Protein AF-A0A347UF72-F1 (afdb_monomer)

Structure (mmCIF, N/CA/C/O backbone):
data_AF-A0A347UF72-F1
#
_entry.id   AF-A0A347UF72-F1
#
loop_
_atom_site.group_PDB
_atom_site.id
_atom_site.type_symbol
_atom_site.label_atom_id
_atom_site.label_alt_id
_atom_site.label_comp_id
_atom_site.label_asym_id
_atom_site.label_entity_id
_atom_site.label_seq_id
_atom_site.pdbx_PDB_ins_code
_atom_site.Cartn_x
_atom_site.Cartn_y
_atom_site.Cartn_z
_atom_site.occupancy
_atom_site.B_iso_or_equiv
_atom_site.auth_seq_id
_atom_site.auth_comp_id
_atom_site.auth_asym_id
_atom_site.auth_atom_id
_atom_site.pdbx_PDB_model_num
ATOM 1 N N . MET A 1 1 ? -9.643 14.381 -6.594 1.00 44.88 1 MET A N 1
ATOM 2 C CA . MET A 1 1 ? -8.487 15.234 -6.947 1.00 44.88 1 MET A CA 1
ATOM 3 C C . MET A 1 1 ? -7.258 14.336 -6.942 1.00 44.88 1 MET A C 1
ATOM 5 O O . MET A 1 1 ? -7.007 13.718 -5.917 1.00 44.88 1 MET A O 1
ATOM 9 N N . ILE A 1 2 ? -6.568 14.149 -8.072 1.00 55.19 2 ILE A N 1
ATOM 10 C CA . ILE A 1 2 ? -5.335 13.344 -8.098 1.00 55.19 2 ILE A CA 1
ATOM 11 C C . ILE A 1 2 ? -4.228 14.230 -7.525 1.00 55.19 2 ILE A C 1
ATOM 13 O O . ILE A 1 2 ? -3.873 15.230 -8.143 1.00 55.19 2 ILE A O 1
ATOM 17 N N . LEU A 1 3 ? -3.734 13.910 -6.326 1.00 67.12 3 LEU A N 1
ATOM 18 C CA . LEU A 1 3 ? -2.631 14.654 -5.716 1.00 67.12 3 LEU A CA 1
ATOM 19 C C . LEU A 1 3 ? -1.365 14.495 -6.576 1.00 67.12 3 LEU A C 1
ATOM 21 O O . LEU A 1 3 ? -1.052 13.359 -6.970 1.00 67.12 3 LEU A O 1
ATOM 25 N N . PRO A 1 4 ? -0.647 15.595 -6.875 1.00 80.25 4 PRO A N 1
ATOM 26 C CA . PRO A 1 4 ? 0.565 15.543 -7.683 1.00 80.25 4 PRO A CA 1
ATOM 27 C C . PRO A 1 4 ? 1.606 14.645 -7.008 1.00 80.25 4 PRO A C 1
ATOM 29 O O . PRO A 1 4 ? 1.807 14.720 -5.798 1.00 80.25 4 PRO A O 1
ATOM 32 N N . LEU A 1 5 ? 2.254 13.775 -7.789 1.00 84.56 5 LEU A N 1
ATOM 33 C CA . LEU A 1 5 ? 3.307 12.901 -7.271 1.00 84.56 5 LEU A CA 1
ATOM 34 C C . LEU A 1 5 ? 4.535 13.736 -6.866 1.00 84.56 5 LEU A C 1
ATOM 36 O O . LEU A 1 5 ? 5.053 14.475 -7.711 1.00 84.56 5 LEU A O 1
ATOM 40 N N . PRO A 1 6 ? 5.075 13.570 -5.646 1.00 91.75 6 PRO A N 1
ATOM 41 C CA . PRO A 1 6 ? 6.383 14.118 -5.299 1.00 91.75 6 PRO A CA 1
ATOM 42 C C . PRO A 1 6 ? 7.468 13.592 -6.250 1.00 91.75 6 PRO A C 1
ATOM 44 O O . PRO A 1 6 ? 7.456 12.415 -6.612 1.00 91.75 6 PRO A O 1
ATOM 47 N N . ALA A 1 7 ? 8.440 14.428 -6.631 1.00 92.62 7 ALA A N 1
ATOM 48 C CA . ALA A 1 7 ? 9.447 14.072 -7.641 1.00 92.62 7 ALA A CA 1
ATOM 49 C C . ALA A 1 7 ? 10.251 12.804 -7.287 1.00 92.62 7 ALA A C 1
ATOM 51 O O . ALA A 1 7 ? 10.463 11.945 -8.142 1.00 92.62 7 ALA A O 1
ATOM 52 N N . CYS A 1 8 ? 10.646 12.647 -6.019 1.00 93.44 8 CYS A N 1
ATOM 53 C CA . CYS A 1 8 ? 11.359 11.456 -5.549 1.00 93.44 8 CYS A CA 1
ATOM 54 C C . CYS A 1 8 ? 10.490 10.190 -5.624 1.00 93.44 8 CYS A C 1
ATOM 56 O O . CYS A 1 8 ? 10.964 9.130 -6.027 1.00 93.44 8 CYS A O 1
ATOM 58 N N . VAL A 1 9 ? 9.202 10.307 -5.301 1.00 95.81 9 VAL A N 1
ATOM 59 C CA . VAL A 1 9 ? 8.240 9.205 -5.387 1.00 95.81 9 VAL A CA 1
ATOM 60 C C . VAL A 1 9 ? 7.981 8.843 -6.845 1.00 95.81 9 VAL A C 1
ATOM 62 O O . VAL A 1 9 ? 7.970 7.664 -7.187 1.00 95.81 9 VAL A O 1
ATOM 65 N N . LYS A 1 10 ? 7.873 9.843 -7.728 1.00 95.94 10 LYS A N 1
ATOM 66 C CA . LYS A 1 10 ? 7.743 9.626 -9.172 1.00 95.94 10 LYS A CA 1
ATOM 67 C C . LYS A 1 10 ? 8.923 8.828 -9.717 1.00 95.94 10 LYS A C 1
ATOM 69 O O . LYS A 1 10 ? 8.701 7.833 -10.397 1.00 95.94 10 LYS A O 1
ATOM 74 N N . ALA A 1 11 ? 10.148 9.212 -9.357 1.00 95.94 11 ALA A N 1
ATOM 75 C CA . ALA A 1 11 ? 11.351 8.492 -9.761 1.00 95.94 11 ALA A CA 1
ATOM 76 C C . ALA A 1 11 ? 11.350 7.030 -9.274 1.00 95.94 11 ALA A C 1
ATOM 78 O O . ALA A 1 11 ? 11.747 6.138 -10.020 1.00 95.94 11 ALA A O 1
ATOM 79 N N . ALA A 1 12 ? 10.851 6.763 -8.060 1.00 96.38 12 ALA A N 1
ATOM 80 C CA . ALA A 1 12 ? 10.725 5.397 -7.551 1.00 96.38 12 ALA A CA 1
ATOM 81 C C . ALA A 1 12 ? 9.717 4.558 -8.35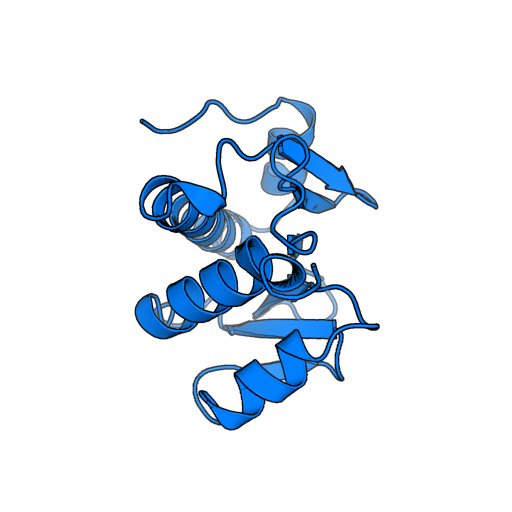8 1.00 96.38 12 ALA A C 1
ATOM 83 O O . ALA A 1 12 ? 10.003 3.406 -8.673 1.00 96.38 12 ALA A O 1
ATOM 84 N N . PHE A 1 13 ? 8.570 5.130 -8.741 1.00 96.81 13 PHE A N 1
ATOM 85 C CA . PHE A 1 13 ? 7.617 4.452 -9.628 1.00 96.81 13 PHE A CA 1
ATOM 86 C C . PHE A 1 13 ? 8.165 4.251 -11.043 1.00 96.81 13 PHE A C 1
ATOM 88 O O . PHE A 1 13 ? 7.941 3.197 -11.634 1.00 96.81 13 PHE A O 1
ATOM 95 N N . ASP A 1 14 ? 8.880 5.237 -11.588 1.00 96.50 14 ASP A N 1
ATOM 96 C CA . ASP A 1 14 ? 9.477 5.166 -12.927 1.00 96.50 14 ASP A CA 1
ATOM 97 C C . ASP A 1 14 ? 10.550 4.073 -13.040 1.00 96.50 14 ASP A C 1
ATOM 99 O O . ASP A 1 14 ? 10.792 3.575 -14.136 1.00 96.50 14 ASP A O 1
ATOM 103 N N . ALA A 1 15 ? 11.157 3.671 -11.921 1.00 95.94 15 ALA A N 1
ATOM 104 C CA . ALA A 1 15 ? 12.121 2.576 -11.866 1.00 95.94 15 ALA A CA 1
ATOM 105 C C . ALA A 1 15 ? 11.477 1.175 -11.919 1.00 95.94 15 ALA A C 1
ATOM 107 O O . ALA A 1 15 ? 12.188 0.180 -12.071 1.00 95.94 15 ALA A O 1
ATOM 108 N N . PHE A 1 16 ? 10.152 1.062 -11.773 1.00 96.81 16 PHE A N 1
ATOM 109 C CA . PHE A 1 16 ? 9.457 -0.219 -11.895 1.00 96.81 16 PHE A CA 1
ATOM 110 C C . PHE A 1 16 ? 9.207 -0.586 -13.367 1.00 96.81 16 PHE A C 1
ATOM 112 O O . PHE A 1 16 ? 8.964 0.304 -14.187 1.00 96.81 16 PHE A O 1
ATOM 119 N N . PRO A 1 17 ? 9.178 -1.890 -13.713 1.00 97.25 17 PRO A N 1
ATOM 120 C CA . PRO A 1 17 ? 8.701 -2.335 -15.020 1.00 97.25 17 PRO A CA 1
ATOM 121 C C . PRO A 1 17 ? 7.300 -1.799 -15.315 1.00 97.25 17 PRO A C 1
ATOM 123 O O . PRO A 1 17 ? 6.498 -1.616 -14.400 1.00 97.25 17 PRO A O 1
ATOM 126 N N . GLU A 1 18 ? 6.981 -1.595 -16.590 1.00 96.69 18 GLU A N 1
ATOM 127 C CA . GLU A 1 18 ? 5.770 -0.888 -17.018 1.00 96.69 18 GLU A CA 1
ATOM 128 C C . GLU A 1 18 ? 4.477 -1.427 -16.387 1.00 96.69 18 GLU A C 1
ATOM 130 O O . GLU A 1 18 ? 3.718 -0.655 -15.797 1.00 96.69 18 GLU A O 1
ATOM 135 N N . LEU A 1 19 ? 4.268 -2.748 -16.428 1.00 96.00 19 LEU A N 1
ATOM 136 C CA . LEU A 1 19 ? 3.088 -3.395 -15.848 1.00 96.00 19 LEU A CA 1
ATOM 137 C C . LEU A 1 19 ? 3.008 -3.206 -14.323 1.00 96.00 19 LEU A C 1
ATOM 139 O O . LEU A 1 19 ? 1.939 -2.927 -13.772 1.00 96.00 19 LEU A O 1
ATOM 143 N N . ALA A 1 20 ? 4.147 -3.317 -13.637 1.00 97.56 20 ALA A N 1
ATOM 144 C CA . ALA A 1 20 ? 4.232 -3.104 -12.197 1.00 97.56 20 ALA A CA 1
ATOM 145 C C . ALA A 1 20 ? 3.956 -1.640 -11.838 1.00 97.56 20 ALA A C 1
ATOM 147 O O . ALA A 1 20 ? 3.169 -1.365 -10.935 1.00 97.56 20 ALA A O 1
ATOM 148 N N . ARG A 1 21 ? 4.548 -0.696 -12.579 1.00 97.44 21 ARG A N 1
ATOM 149 C CA . ARG A 1 21 ? 4.325 0.743 -12.413 1.00 97.44 21 ARG A CA 1
ATOM 150 C C . ARG A 1 21 ? 2.853 1.096 -12.588 1.00 97.44 21 ARG A C 1
ATOM 152 O O . ARG A 1 21 ? 2.292 1.757 -11.721 1.00 97.44 21 ARG A O 1
ATOM 159 N N . TYR A 1 22 ? 2.232 0.638 -13.675 1.00 96.25 22 TYR A N 1
ATOM 160 C CA . TYR A 1 22 ? 0.818 0.877 -13.956 1.00 96.25 22 TYR A CA 1
ATOM 161 C C . TYR A 1 22 ? -0.070 0.373 -12.812 1.00 96.25 22 TYR A C 1
ATOM 163 O O . TYR A 1 22 ? -0.850 1.131 -12.235 1.00 96.25 22 TYR A O 1
ATOM 171 N N . THR A 1 23 ? 0.120 -0.884 -12.410 1.00 97.38 23 THR A N 1
ATOM 172 C CA . THR A 1 23 ? -0.675 -1.506 -11.345 1.00 97.38 23 THR A CA 1
ATOM 173 C C . THR A 1 23 ? -0.473 -0.800 -10.004 1.00 97.38 23 THR A C 1
ATOM 175 O O . THR A 1 23 ? -1.441 -0.474 -9.321 1.00 97.38 23 THR A O 1
ATOM 178 N N . LEU A 1 24 ? 0.770 -0.495 -9.624 1.00 97.38 24 LEU A N 1
ATOM 179 C CA . LEU A 1 24 ? 1.066 0.166 -8.351 1.00 97.38 24 LEU A CA 1
ATOM 180 C C . LEU A 1 24 ? 0.580 1.624 -8.313 1.00 97.38 24 LEU A C 1
ATOM 182 O O . LEU A 1 24 ? 0.218 2.106 -7.242 1.00 97.38 24 LEU A O 1
ATOM 186 N N . LEU A 1 25 ? 0.502 2.325 -9.449 1.00 97.06 25 LEU A N 1
ATOM 187 C CA . LEU A 1 25 ? -0.129 3.650 -9.523 1.00 97.06 25 LEU A CA 1
ATOM 188 C C . LEU A 1 25 ? -1.658 3.583 -9.357 1.00 97.06 25 LEU A C 1
ATOM 190 O O . LEU A 1 25 ? -2.250 4.491 -8.761 1.00 97.06 25 LEU A O 1
ATOM 194 N N . ASN A 1 26 ? -2.298 2.501 -9.807 1.00 96.38 26 ASN A N 1
ATOM 195 C CA . ASN A 1 26 ? -3.713 2.251 -9.517 1.00 96.38 26 ASN A CA 1
ATOM 196 C C . ASN A 1 26 ? -3.923 1.990 -8.020 1.00 96.38 26 ASN A C 1
ATOM 198 O O . ASN A 1 26 ? -4.808 2.591 -7.413 1.00 96.38 26 ASN A O 1
ATOM 202 N N . VAL A 1 27 ? -3.05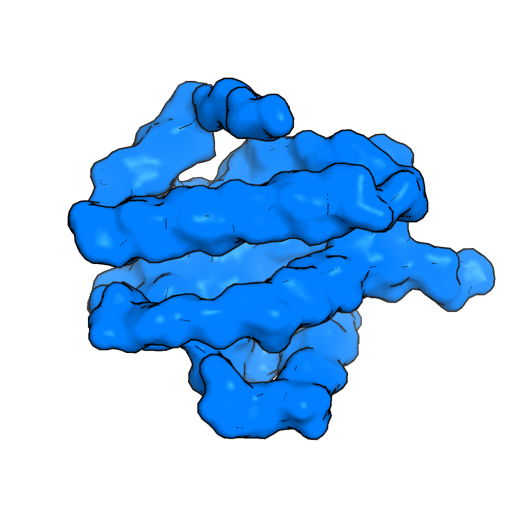3 1.192 -7.392 1.00 97.88 27 VAL A N 1
ATOM 203 C CA . VAL A 1 27 ? -3.095 0.968 -5.936 1.00 97.88 27 VAL A CA 1
ATOM 204 C C . VAL A 1 27 ? -2.830 2.258 -5.156 1.00 97.88 27 VAL A C 1
ATOM 206 O O . VAL A 1 27 ? -3.544 2.544 -4.199 1.00 97.88 27 VAL A O 1
ATOM 209 N N . ARG A 1 28 ? -1.881 3.100 -5.590 1.00 97.56 28 ARG A N 1
ATOM 210 C CA . ARG A 1 28 ? -1.689 4.451 -5.033 1.00 97.56 28 ARG A CA 1
ATOM 211 C C . ARG A 1 28 ? -2.986 5.254 -5.072 1.00 97.56 28 ARG A C 1
ATOM 213 O O . ARG A 1 28 ? -3.350 5.888 -4.086 1.00 97.56 28 ARG A O 1
ATOM 220 N N . SER A 1 29 ? -3.666 5.255 -6.215 1.00 96.94 29 SER A N 1
ATOM 221 C CA . SER A 1 29 ? -4.923 5.990 -6.372 1.00 96.94 29 SER A CA 1
ATOM 222 C C . SER A 1 29 ? -5.990 5.466 -5.412 1.00 96.94 29 SER A C 1
ATOM 224 O O . SER A 1 29 ? -6.665 6.271 -4.773 1.00 96.94 29 SER A O 1
ATOM 226 N N . LEU A 1 30 ? -6.069 4.143 -5.233 1.00 97.62 30 LEU A N 1
ATOM 227 C CA . LEU A 1 30 ? -6.955 3.515 -4.258 1.00 97.62 30 LEU A CA 1
ATOM 228 C C . LEU A 1 30 ? -6.624 3.945 -2.820 1.00 97.62 30 LEU A C 1
ATOM 230 O O . LEU A 1 30 ? -7.532 4.306 -2.083 1.00 97.62 30 LEU A O 1
ATOM 234 N N . ILE A 1 31 ? -5.340 4.016 -2.443 1.00 97.88 31 ILE A N 1
ATOM 235 C CA . ILE A 1 31 ? -4.913 4.483 -1.109 1.00 97.88 31 ILE A CA 1
ATOM 236 C C . ILE A 1 31 ? -5.469 5.875 -0.796 1.00 97.88 31 ILE A C 1
ATOM 238 O O . ILE A 1 31 ? -6.057 6.090 0.265 1.00 97.88 31 ILE A O 1
ATOM 242 N N . PHE A 1 32 ? -5.314 6.820 -1.724 1.00 97.56 32 PHE A N 1
ATOM 243 C CA . PHE A 1 32 ? -5.821 8.177 -1.530 1.00 97.56 32 PHE A CA 1
ATOM 244 C C . PHE A 1 32 ? -7.349 8.258 -1.566 1.00 97.56 32 PHE A C 1
ATOM 246 O O . PHE A 1 32 ? -7.924 9.050 -0.823 1.00 97.56 32 PHE A O 1
ATOM 253 N N . GLN A 1 33 ? -8.014 7.453 -2.401 1.00 96.94 33 GLN A N 1
ATOM 254 C CA . GLN A 1 33 ? -9.477 7.378 -2.429 1.00 96.94 33 GLN A CA 1
ATOM 255 C C . GLN A 1 33 ? -10.031 6.858 -1.100 1.00 96.94 33 GLN A C 1
ATOM 257 O O . GLN A 1 33 ? -10.911 7.492 -0.523 1.00 96.94 33 GLN A O 1
ATOM 262 N N . THR A 1 34 ? -9.472 5.765 -0.577 1.00 96.62 34 THR A N 1
ATOM 263 C CA . THR A 1 34 ? -9.858 5.194 0.717 1.00 96.62 34 THR A CA 1
ATOM 264 C C . THR A 1 34 ? -9.620 6.182 1.860 1.00 96.62 34 THR A C 1
ATOM 266 O O . THR A 1 34 ? -10.491 6.364 2.705 1.00 96.62 34 THR A O 1
ATOM 269 N N . ALA A 1 35 ? -8.485 6.889 1.867 1.00 96.38 35 ALA A N 1
ATOM 270 C CA . ALA A 1 35 ? -8.225 7.930 2.864 1.00 96.38 35 ALA A CA 1
ATOM 271 C C . ALA A 1 35 ? -9.246 9.077 2.797 1.00 96.38 35 ALA A C 1
ATOM 273 O O . ALA A 1 35 ? -9.754 9.512 3.826 1.00 96.38 35 ALA A O 1
ATOM 274 N N . ALA A 1 36 ? -9.591 9.541 1.591 1.00 95.94 36 ALA A N 1
ATOM 275 C CA . ALA A 1 36 ? -10.554 10.625 1.396 1.00 95.94 36 ALA A CA 1
ATOM 276 C C . ALA A 1 36 ? -11.987 10.259 1.826 1.00 95.94 36 ALA A C 1
ATOM 278 O O . ALA A 1 36 ? -12.766 11.146 2.169 1.00 95.94 36 ALA A O 1
ATOM 279 N N . GLN A 1 37 ? -12.338 8.971 1.818 1.00 95.75 37 GLN A N 1
ATOM 280 C CA . GLN A 1 37 ? -13.645 8.479 2.265 1.00 95.75 37 GLN A CA 1
ATOM 281 C C . GLN A 1 37 ? -13.766 8.384 3.791 1.00 95.75 37 GLN A C 1
ATOM 283 O O . GLN A 1 37 ? -14.881 8.289 4.303 1.00 95.75 37 GLN A O 1
ATOM 288 N N . ASN A 1 38 ? -12.652 8.438 4.529 1.00 94.12 38 ASN A N 1
ATOM 289 C CA . ASN A 1 38 ? -12.641 8.285 5.977 1.00 94.12 38 ASN A CA 1
ATOM 290 C C . ASN A 1 38 ? -12.040 9.530 6.662 1.00 94.12 38 ASN A C 1
ATOM 292 O O . ASN A 1 38 ? -10.819 9.640 6.792 1.00 94.12 38 ASN A O 1
ATOM 296 N N . PRO A 1 39 ? -12.876 10.455 7.179 1.00 92.75 39 PRO A N 1
ATOM 297 C CA . PRO A 1 39 ? -12.405 11.686 7.817 1.00 92.75 39 PRO A CA 1
ATOM 298 C C . PRO A 1 39 ? -11.451 11.474 9.001 1.00 92.75 39 PRO A C 1
ATOM 300 O O . PRO A 1 39 ? -10.681 12.372 9.327 1.00 92.75 39 PRO A O 1
ATOM 303 N N . ALA A 1 40 ? -11.471 10.300 9.647 1.00 92.50 40 ALA A N 1
ATOM 304 C CA . ALA A 1 40 ? -10.562 9.992 10.752 1.00 92.50 40 ALA A CA 1
ATOM 305 C C . ALA A 1 40 ? -9.109 9.762 10.294 1.00 92.50 40 ALA A C 1
ATOM 307 O O . ALA A 1 40 ? -8.192 9.845 11.113 1.00 92.50 40 ALA A O 1
ATOM 308 N N . VAL A 1 41 ? -8.895 9.470 9.007 1.00 96.38 41 VAL A N 1
ATOM 309 C CA . VAL A 1 41 ? -7.564 9.283 8.413 1.00 96.38 41 VAL A CA 1
ATOM 310 C C . VAL A 1 41 ? -6.885 10.630 8.173 1.00 96.38 41 VAL A C 1
ATOM 312 O O . VAL A 1 41 ? -5.697 10.776 8.468 1.00 96.38 41 VAL A O 1
ATOM 315 N N . GLY A 1 42 ? -7.641 11.626 7.707 1.00 93.75 42 GLY A N 1
ATOM 316 C CA . GLY A 1 42 ? -7.108 12.933 7.324 1.00 93.75 42 GLY A CA 1
ATOM 317 C C . GLY A 1 42 ? -6.192 12.868 6.091 1.00 93.75 42 GLY A C 1
ATOM 318 O O . GLY A 1 42 ? -6.184 11.865 5.370 1.00 93.75 42 GLY A O 1
ATOM 319 N N . PRO A 1 43 ? -5.430 13.938 5.804 1.00 94.56 43 PRO A N 1
ATOM 320 C CA . PRO A 1 43 ? -4.503 13.950 4.681 1.00 94.56 43 PRO A CA 1
ATOM 321 C C . PRO A 1 43 ? -3.346 12.967 4.903 1.00 94.56 43 PRO A C 1
ATOM 323 O O . PRO A 1 43 ? -2.814 12.824 6.006 1.00 94.56 43 PRO A O 1
ATOM 326 N N . LEU A 1 44 ? -2.941 12.293 3.825 1.00 97.12 44 LEU A N 1
ATOM 327 C CA . LEU A 1 44 ? -1.787 11.400 3.839 1.00 97.12 44 LEU A CA 1
ATOM 328 C C . LEU A 1 44 ? -0.515 12.148 3.446 1.00 97.12 44 LEU A C 1
ATOM 330 O O . LEU A 1 44 ? -0.494 12.858 2.440 1.00 97.12 44 LEU A O 1
ATOM 334 N N . THR A 1 45 ? 0.572 11.876 4.162 1.00 96.31 45 THR A N 1
ATOM 335 C CA . THR A 1 45 ? 1.922 12.163 3.675 1.00 96.31 45 THR A CA 1
ATOM 336 C C . THR A 1 45 ? 2.356 11.043 2.736 1.00 96.31 45 THR A C 1
ATOM 338 O O . THR A 1 45 ? 2.415 9.878 3.136 1.00 96.31 45 THR A O 1
ATOM 341 N N . GLU A 1 46 ? 2.711 11.402 1.503 1.00 96.88 46 GLU A N 1
ATOM 342 C CA . GLU A 1 46 ? 3.367 10.517 0.539 1.00 96.88 46 GLU A CA 1
ATOM 343 C C . GLU A 1 46 ? 4.865 10.841 0.467 1.00 96.88 46 GLU A C 1
ATOM 345 O O . GLU A 1 46 ? 5.264 11.970 0.189 1.00 96.88 46 GLU A O 1
ATOM 350 N N . THR A 1 47 ? 5.707 9.845 0.735 1.00 96.88 47 THR A N 1
ATOM 351 C CA . THR A 1 47 ? 7.169 9.989 0.796 1.00 96.88 47 THR A CA 1
ATOM 352 C C . THR A 1 47 ? 7.861 8.689 0.384 1.00 96.88 47 THR A C 1
ATOM 354 O O . THR A 1 47 ? 7.210 7.737 -0.047 1.00 96.88 47 THR A O 1
ATOM 357 N N . LEU A 1 48 ? 9.185 8.625 0.520 1.00 97.56 48 LEU A N 1
ATOM 358 C CA . LEU A 1 48 ? 9.947 7.389 0.400 1.00 97.56 48 LEU A CA 1
ATOM 359 C C . LEU A 1 48 ? 10.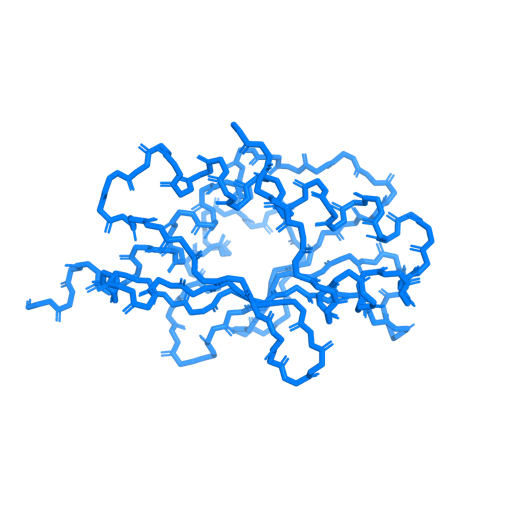368 6.869 1.776 1.00 97.56 48 LEU A C 1
ATOM 361 O O . LEU A 1 48 ? 10.894 7.609 2.606 1.00 97.56 48 LEU A O 1
ATOM 365 N N . LYS A 1 49 ? 10.226 5.561 1.990 1.00 95.69 49 LYS A N 1
ATOM 366 C CA . LYS A 1 49 ? 10.909 4.833 3.067 1.00 95.69 49 LYS A CA 1
ATOM 367 C C . LYS A 1 49 ? 11.675 3.671 2.466 1.00 95.69 49 LYS A C 1
ATOM 369 O O . LYS A 1 49 ? 11.094 2.863 1.754 1.00 95.69 49 LYS A O 1
ATOM 374 N N . TRP A 1 50 ? 12.975 3.591 2.749 1.00 93.50 50 TRP A N 1
ATOM 375 C CA . TRP A 1 50 ? 13.861 2.574 2.161 1.00 93.50 50 TRP A CA 1
ATOM 376 C C . TRP A 1 50 ? 13.850 2.572 0.619 1.00 93.50 50 TRP A C 1
ATOM 378 O O . TRP A 1 50 ? 13.950 1.521 -0.006 1.00 93.50 50 TRP A O 1
ATOM 388 N N . GLY A 1 51 ? 13.697 3.754 0.011 1.00 94.62 51 GLY A N 1
ATOM 389 C CA . GLY A 1 51 ? 13.591 3.917 -1.445 1.00 94.62 51 GLY A CA 1
ATOM 390 C C . GLY A 1 51 ? 12.240 3.507 -2.042 1.00 94.62 51 GLY A C 1
ATOM 391 O O . GLY A 1 51 ? 12.088 3.529 -3.256 1.00 94.62 51 GLY A O 1
ATOM 392 N N . GLU A 1 52 ? 11.257 3.146 -1.215 1.00 96.69 52 GLU A N 1
ATOM 393 C CA . GLU A 1 52 ? 9.938 2.686 -1.652 1.00 96.69 52 GLU A CA 1
ATOM 394 C C . GLU A 1 52 ? 8.855 3.733 -1.355 1.00 96.69 52 GLU A C 1
ATOM 396 O O . GLU A 1 52 ? 8.898 4.335 -0.274 1.00 96.69 52 GLU A O 1
ATOM 401 N N . PRO A 1 53 ? 7.867 3.926 -2.251 1.00 98.06 53 PRO A N 1
ATOM 402 C CA . PRO A 1 53 ? 6.691 4.746 -1.974 1.00 98.06 53 PRO A CA 1
ATOM 403 C C . PRO A 1 53 ? 6.022 4.347 -0.656 1.00 98.06 53 PRO A C 1
ATOM 405 O O . PRO A 1 53 ? 5.742 3.170 -0.414 1.00 98.06 53 PRO A O 1
ATOM 408 N N . ALA A 1 54 ? 5.779 5.334 0.201 1.00 98.19 54 ALA A N 1
ATOM 409 C CA . ALA A 1 54 ? 5.242 5.162 1.540 1.00 98.19 54 ALA A CA 1
ATOM 410 C C . ALA A 1 54 ? 4.152 6.196 1.829 1.00 98.19 54 ALA A C 1
ATOM 412 O O . ALA A 1 54 ? 4.298 7.371 1.495 1.00 98.19 54 ALA A O 1
ATOM 413 N N . TYR A 1 55 ? 3.101 5.751 2.513 1.00 98.12 55 TYR A N 1
ATOM 414 C CA . TYR A 1 55 ? 1.911 6.525 2.846 1.00 98.12 55 TYR A CA 1
ATOM 415 C C . TYR A 1 55 ? 1.703 6.509 4.354 1.00 98.12 55 TYR A C 1
ATOM 417 O O . TYR A 1 55 ? 1.687 5.443 4.983 1.00 98.12 55 TYR A O 1
ATOM 425 N N . LEU A 1 56 ? 1.600 7.696 4.941 1.00 97.81 56 LEU A N 1
ATOM 426 C CA . LEU A 1 56 ? 1.550 7.884 6.381 1.00 97.81 56 LEU A CA 1
ATOM 427 C C . LEU A 1 56 ? 0.412 8.822 6.761 1.00 97.81 56 LEU A C 1
ATOM 429 O O . LEU A 1 56 ? 0.182 9.836 6.113 1.00 97.81 56 LEU A O 1
ATOM 433 N N . THR A 1 57 ? -0.223 8.532 7.888 1.00 97.06 57 THR A N 1
ATOM 434 C CA . THR A 1 57 ? -1.177 9.423 8.550 1.00 97.06 57 THR A CA 1
ATOM 435 C C . THR A 1 57 ? -0.433 10.320 9.549 1.00 97.06 57 THR A C 1
ATOM 437 O O . THR A 1 57 ? -0.630 10.182 10.753 1.00 97.06 57 THR A O 1
ATOM 440 N N . GLU A 1 58 ? 0.518 11.153 9.111 1.00 95.88 58 GLU A N 1
ATOM 441 C CA . GLU A 1 58 ? 1.376 11.915 10.047 1.00 95.88 58 GLU A CA 1
ATOM 442 C C . GLU A 1 58 ? 0.596 12.935 10.881 1.00 95.88 58 GLU A C 1
ATOM 444 O O . GLU A 1 58 ? 0.888 13.109 12.066 1.00 95.88 58 GLU A O 1
ATOM 449 N N . GLU A 1 59 ? -0.419 13.554 10.278 1.00 95.06 59 GLU A N 1
ATOM 450 C CA . GLU A 1 59 ? -1.261 14.554 10.930 1.00 95.06 59 GLU A CA 1
ATOM 451 C C . GLU A 1 59 ? -2.158 13.924 12.004 1.00 95.06 59 GLU A C 1
ATOM 453 O O . GLU A 1 59 ? -2.116 14.311 13.172 1.00 95.06 59 GLU A O 1
ATOM 458 N N . THR A 1 60 ? -2.936 12.904 11.634 1.00 95.81 60 THR A N 1
ATOM 459 C CA . THR A 1 60 ? -3.926 12.287 12.535 1.00 95.81 60 THR A CA 1
ATOM 460 C C . THR A 1 60 ? -3.343 11.186 13.415 1.00 95.81 60 THR A C 1
ATOM 462 O O . THR A 1 60 ? -3.921 10.853 14.451 1.00 95.81 60 THR A O 1
ATOM 465 N N . LYS A 1 61 ? -2.214 10.591 13.007 1.00 96.12 61 LYS A N 1
ATOM 466 C CA . LYS A 1 61 ? -1.578 9.414 13.632 1.00 96.12 61 LYS A CA 1
ATOM 467 C C . LYS A 1 61 ? -2.538 8.229 13.801 1.00 96.12 61 LYS A C 1
ATOM 469 O O . LYS A 1 61 ? -2.343 7.382 14.670 1.00 96.12 61 LYS A O 1
ATOM 474 N N . SER A 1 62 ? -3.577 8.177 12.968 1.00 96.50 62 SER A N 1
ATOM 475 C CA . SER A 1 62 ? -4.661 7.194 13.035 1.00 96.50 62 SER A CA 1
ATOM 476 C C . SER A 1 62 ? -4.256 5.810 12.531 1.00 96.50 62 SER A C 1
ATOM 478 O O . SER A 1 62 ? -4.843 4.820 12.966 1.00 96.50 62 SER A O 1
ATOM 480 N N . GLY A 1 63 ? -3.240 5.716 11.671 1.00 96.62 63 GLY A N 1
ATOM 481 C CA . GLY A 1 63 ? -2.887 4.501 10.949 1.00 96.62 63 GLY A CA 1
ATOM 482 C C . GLY A 1 63 ? -1.427 4.077 11.044 1.00 96.62 63 GLY A C 1
ATOM 483 O O . GLY A 1 63 ? -0.544 4.794 11.515 1.00 96.62 63 GLY A O 1
ATOM 484 N N . SER A 1 64 ? -1.171 2.865 10.562 1.00 96.75 64 SER A N 1
ATOM 485 C CA . SER A 1 64 ? 0.167 2.338 10.324 1.00 96.75 64 SER A CA 1
ATOM 486 C C . SER A 1 64 ? 0.666 2.742 8.936 1.00 96.75 64 SER A C 1
ATOM 488 O O . SER A 1 64 ? -0.117 2.875 8.000 1.00 96.75 64 SER A O 1
ATOM 490 N N . THR A 1 65 ? 1.983 2.902 8.777 1.0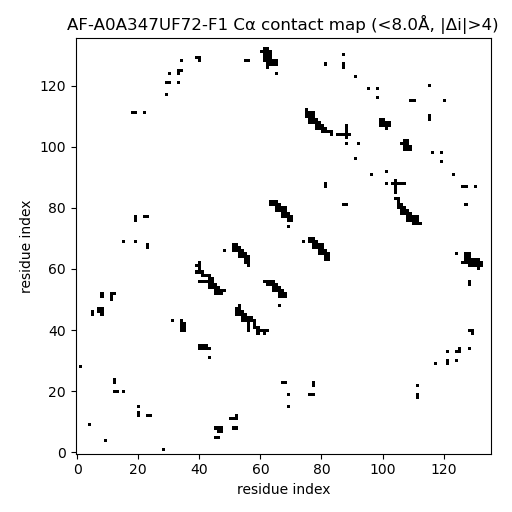0 97.31 65 THR A N 1
ATOM 491 C CA . THR A 1 65 ? 2.571 3.186 7.459 1.00 97.31 65 THR A CA 1
ATOM 492 C C . THR A 1 65 ? 2.285 2.046 6.480 1.00 97.31 65 THR A C 1
ATOM 494 O O . THR A 1 65 ? 2.612 0.892 6.769 1.00 97.31 65 THR A O 1
ATOM 497 N N . ILE A 1 66 ? 1.780 2.394 5.298 1.00 98.44 66 ILE A N 1
ATOM 498 C CA . ILE A 1 66 ? 1.698 1.503 4.137 1.00 98.44 66 ILE A CA 1
ATOM 499 C C . ILE A 1 66 ? 2.886 1.819 3.234 1.00 98.44 66 ILE A C 1
ATOM 501 O O . ILE A 1 66 ? 3.145 2.985 2.946 1.00 98.44 66 ILE A O 1
ATOM 505 N N . ARG A 1 67 ? 3.617 0.807 2.770 1.00 98.00 67 ARG A N 1
ATOM 506 C CA . ARG A 1 67 ? 4.594 0.969 1.681 1.00 98.00 67 ARG A CA 1
ATOM 507 C C . ARG A 1 67 ? 4.217 0.118 0.494 1.00 98.00 67 ARG A C 1
ATOM 509 O O . ARG A 1 67 ? 3.531 -0.886 0.655 1.00 98.00 67 ARG A O 1
ATOM 516 N N . MET A 1 68 ? 4.734 0.479 -0.668 1.00 96.94 68 MET A N 1
ATOM 517 C CA . MET A 1 68 ? 4.534 -0.274 -1.895 1.00 96.94 68 MET A CA 1
ATOM 518 C C . MET A 1 68 ? 5.858 -0.606 -2.547 1.00 96.94 68 MET A C 1
ATOM 520 O O . MET A 1 68 ? 6.735 0.248 -2.640 1.00 96.94 68 MET A O 1
ATOM 524 N N . ALA A 1 69 ? 5.988 -1.827 -3.053 1.00 96.69 69 ALA A N 1
ATOM 525 C CA . ALA A 1 69 ? 7.107 -2.142 -3.922 1.00 96.69 69 ALA A CA 1
ATOM 526 C C . ALA A 1 69 ? 6.770 -3.242 -4.921 1.00 96.69 69 ALA A C 1
ATOM 528 O O . ALA A 1 69 ? 5.938 -4.116 -4.676 1.00 96.69 69 ALA A O 1
ATOM 529 N N . TRP A 1 70 ? 7.519 -3.222 -6.013 1.00 97.62 70 TRP A N 1
ATOM 530 C CA . TRP A 1 70 ? 7.780 -4.376 -6.855 1.00 97.62 70 TRP A CA 1
ATOM 531 C C . TRP A 1 70 ? 9.219 -4.843 -6.607 1.00 97.62 70 TRP A C 1
ATOM 533 O O . TRP A 1 70 ? 10.099 -4.020 -6.336 1.00 97.62 70 TRP A O 1
ATOM 543 N N . LYS A 1 71 ? 9.477 -6.154 -6.660 1.00 94.56 71 LYS A N 1
ATOM 544 C CA . LYS A 1 71 ? 10.817 -6.717 -6.431 1.00 94.56 71 LYS A CA 1
ATOM 545 C C . LYS A 1 71 ? 11.158 -7.738 -7.522 1.00 94.56 71 LYS A C 1
ATOM 547 O O . LYS A 1 71 ? 10.342 -8.625 -7.755 1.00 94.56 71 LYS A O 1
ATOM 552 N N . PRO A 1 72 ? 12.386 -7.728 -8.081 1.00 94.19 72 PRO A N 1
ATOM 553 C CA . PRO A 1 72 ? 12.806 -8.711 -9.087 1.00 94.19 72 PRO A CA 1
ATOM 554 C C . PRO A 1 72 ? 12.671 -10.173 -8.641 1.00 94.19 72 PRO A C 1
ATOM 556 O O . PRO A 1 72 ? 12.442 -11.047 -9.464 1.00 94.19 72 PRO A O 1
ATOM 559 N N . ALA A 1 73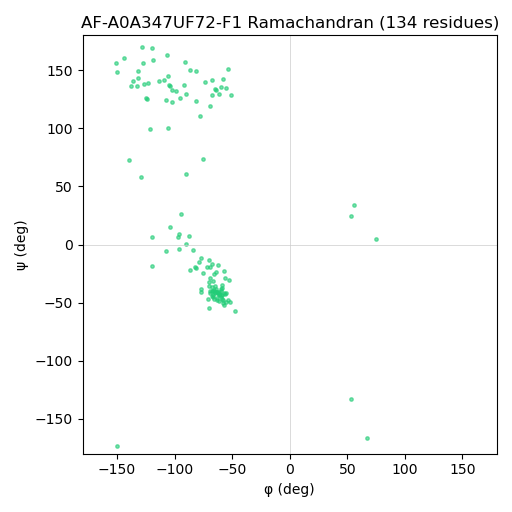 ? 12.774 -10.441 -7.334 1.00 94.12 73 ALA A N 1
ATOM 560 C CA . ALA A 1 73 ? 12.610 -11.780 -6.763 1.00 94.12 73 ALA A CA 1
ATOM 561 C C . ALA A 1 73 ? 11.174 -12.337 -6.864 1.00 94.12 73 ALA A C 1
ATOM 563 O O . ALA A 1 73 ? 10.971 -13.533 -6.671 1.00 94.12 73 ALA A O 1
ATOM 564 N N . LYS A 1 74 ? 10.178 -11.480 -7.125 1.00 94.19 74 LYS A N 1
ATOM 565 C CA . LYS A 1 74 ? 8.783 -11.850 -7.406 1.00 94.19 74 LYS A CA 1
ATOM 566 C C . LYS A 1 74 ? 8.242 -10.957 -8.530 1.00 94.19 74 LYS A C 1
ATOM 568 O O . LYS A 1 74 ? 7.469 -10.037 -8.262 1.00 94.19 74 LYS A O 1
ATOM 573 N N . PRO A 1 75 ? 8.693 -11.180 -9.774 1.00 95.94 75 PRO A N 1
ATOM 574 C CA . PRO A 1 75 ? 8.497 -10.236 -10.870 1.00 95.94 75 PRO A CA 1
ATOM 575 C C . PRO A 1 75 ? 7.035 -10.122 -11.326 1.00 95.94 75 PRO A C 1
ATOM 577 O O . PRO A 1 75 ? 6.659 -9.123 -11.930 1.00 95.94 75 PRO A O 1
ATOM 580 N N . ASP A 1 76 ? 6.209 -11.111 -11.004 1.00 97.00 76 ASP A N 1
ATOM 581 C CA . ASP A 1 76 ? 4.783 -11.200 -11.316 1.00 97.00 76 ASP A CA 1
ATOM 582 C C . ASP A 1 76 ? 3.873 -10.594 -10.230 1.00 97.00 76 ASP A C 1
ATOM 584 O O . ASP A 1 76 ? 2.651 -10.602 -10.385 1.00 97.00 76 ASP A O 1
ATOM 588 N N . HIS A 1 77 ? 4.441 -10.052 -9.144 1.00 97.62 77 HIS A N 1
ATOM 589 C CA . HIS A 1 77 ? 3.677 -9.522 -8.014 1.00 97.62 77 HIS A CA 1
ATOM 590 C C . HIS A 1 77 ? 3.993 -8.058 -7.698 1.00 97.62 77 HIS A C 1
ATOM 592 O O . HIS A 1 77 ? 5.150 -7.642 -7.627 1.00 97.62 77 HIS A O 1
ATOM 598 N N . GLY A 1 78 ? 2.942 -7.298 -7.394 1.00 97.88 78 GLY A N 1
ATOM 599 C CA . GLY A 1 78 ? 3.036 -6.082 -6.592 1.00 97.88 78 GLY A CA 1
ATOM 600 C C . GLY A 1 78 ? 2.835 -6.408 -5.112 1.00 97.88 78 GLY A 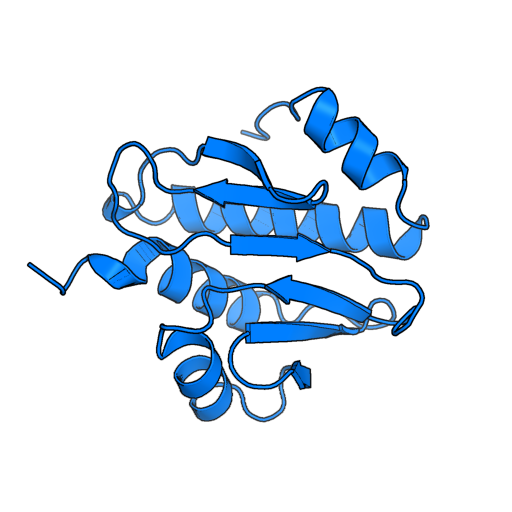C 1
ATOM 601 O O . GLY A 1 78 ? 2.249 -7.437 -4.768 1.00 97.88 78 GLY A O 1
ATOM 602 N N . ALA A 1 79 ? 3.333 -5.549 -4.222 1.00 97.75 79 ALA A N 1
ATOM 603 C CA . ALA A 1 79 ? 3.204 -5.756 -2.785 1.00 97.75 79 ALA A CA 1
ATOM 604 C C . ALA A 1 79 ? 2.848 -4.470 -2.034 1.00 97.75 79 ALA A C 1
ATOM 606 O O . ALA A 1 79 ? 3.474 -3.429 -2.244 1.00 97.75 79 ALA A O 1
ATOM 607 N N . LEU A 1 80 ? 1.904 -4.591 -1.096 1.00 98.25 80 LEU A N 1
ATOM 608 C CA . LEU A 1 80 ? 1.734 -3.669 0.023 1.00 98.25 80 LEU A CA 1
ATOM 609 C C . LEU A 1 80 ? 2.466 -4.222 1.242 1.00 98.25 80 LEU A C 1
ATOM 611 O O . LEU A 1 80 ? 2.212 -5.351 1.665 1.00 98.25 80 LEU A O 1
ATOM 615 N N . PHE A 1 81 ? 3.350 -3.420 1.827 1.00 97.94 81 PHE A N 1
ATOM 616 C CA . PHE A 1 81 ? 4.042 -3.749 3.066 1.00 97.94 81 PHE A CA 1
ATOM 617 C C . PHE A 1 81 ? 3.470 -2.961 4.236 1.00 97.94 81 PHE A C 1
ATOM 619 O O . PHE A 1 81 ? 3.291 -1.744 4.164 1.00 97.94 81 PHE A O 1
ATOM 626 N N . PHE A 1 82 ? 3.294 -3.664 5.347 1.00 97.06 82 PHE A N 1
ATOM 627 C CA . PHE A 1 82 ? 2.762 -3.150 6.599 1.00 97.06 82 PHE A CA 1
ATOM 628 C C . PHE A 1 82 ? 3.791 -3.313 7.720 1.00 97.06 82 PHE A C 1
ATOM 630 O O . PHE A 1 82 ? 4.817 -3.986 7.575 1.00 97.06 82 PHE A O 1
ATOM 637 N N . ASN A 1 83 ? 3.532 -2.683 8.864 1.00 93.69 83 ASN A N 1
ATOM 638 C CA . ASN A 1 83 ? 4.383 -2.833 10.037 1.00 93.69 83 ASN A CA 1
ATOM 639 C C . ASN A 1 83 ? 4.255 -4.251 10.628 1.00 93.69 83 ASN A C 1
ATOM 641 O O . ASN A 1 83 ? 3.190 -4.648 11.096 1.00 93.69 83 ASN A O 1
ATOM 645 N N . CYS A 1 84 ? 5.372 -4.981 10.672 1.00 89.88 84 CYS A N 1
ATOM 646 C CA . CYS A 1 84 ? 5.445 -6.374 11.127 1.00 89.88 84 CYS A CA 1
ATOM 647 C C . CYS A 1 84 ? 5.048 -6.579 12.602 1.00 89.88 84 CYS A C 1
ATOM 649 O O . CYS A 1 84 ? 4.797 -7.709 13.008 1.00 89.88 84 CYS A O 1
ATOM 651 N N . LYS A 1 85 ? 5.032 -5.511 13.414 1.00 91.44 85 LYS A N 1
ATOM 652 C CA . LYS A 1 85 ? 4.625 -5.534 14.833 1.00 91.44 85 LYS A CA 1
ATOM 653 C C . LYS A 1 85 ? 3.114 -5.346 15.025 1.00 91.44 85 LYS A C 1
ATOM 655 O O . LYS A 1 85 ? 2.652 -5.125 16.142 1.00 91.44 85 LYS A O 1
ATOM 660 N N . THR A 1 86 ? 2.346 -5.347 13.940 1.00 92.81 86 THR A N 1
ATOM 661 C CA . THR A 1 86 ? 0.889 -5.195 13.962 1.00 92.81 86 THR A CA 1
ATOM 662 C C . THR A 1 86 ? 0.199 -6.517 13.667 1.00 92.81 86 THR A C 1
ATOM 664 O O . THR A 1 86 ? 0.809 -7.439 13.130 1.00 92.81 86 THR A O 1
ATOM 667 N N . THR A 1 87 ? -1.087 -6.604 13.991 1.00 94.38 87 THR A N 1
ATOM 668 C CA . THR A 1 87 ? -1.923 -7.754 13.625 1.00 94.38 87 THR A CA 1
ATOM 669 C C . THR A 1 87 ? -2.488 -7.650 12.208 1.00 94.38 87 THR A C 1
ATOM 671 O O . THR A 1 87 ? -3.085 -8.613 11.743 1.00 94.38 87 THR A O 1
ATOM 674 N N . LEU A 1 88 ? -2.258 -6.530 11.503 1.00 96.06 88 LEU A N 1
ATOM 675 C CA . LEU A 1 88 ? -2.889 -6.191 10.220 1.00 96.06 88 LEU A CA 1
ATOM 676 C C . LEU A 1 88 ? -2.868 -7.346 9.222 1.00 96.06 88 LEU A C 1
ATOM 678 O O . LEU A 1 88 ? -3.918 -7.792 8.786 1.00 96.06 88 LEU A O 1
ATOM 682 N N . VAL A 1 89 ? -1.685 -7.870 8.899 1.00 97.12 89 VAL A N 1
ATOM 683 C CA . VAL A 1 89 ? -1.547 -8.910 7.866 1.00 97.12 89 VAL A CA 1
ATOM 684 C C . VAL A 1 89 ? -2.211 -10.225 8.282 1.00 97.12 89 VAL A C 1
ATOM 686 O O . VAL A 1 89 ? -2.728 -10.938 7.428 1.00 97.12 89 VAL A O 1
ATOM 689 N N . ASN A 1 90 ? -2.236 -10.544 9.580 1.00 96.69 90 ASN A N 1
ATOM 690 C CA . ASN A 1 90 ? -2.934 -11.732 10.071 1.00 96.69 90 ASN A CA 1
ATOM 691 C C . ASN A 1 90 ? -4.452 -11.550 9.977 1.00 96.69 90 ASN A C 1
ATOM 693 O O . ASN A 1 90 ? -5.114 -12.398 9.395 1.00 96.69 90 ASN A O 1
ATOM 697 N N . THR A 1 91 ? -4.978 -10.409 10.429 1.00 96.25 91 THR A N 1
ATOM 698 C CA . THR A 1 91 ? -6.404 -10.072 10.301 1.00 96.25 91 THR A CA 1
ATOM 699 C C . THR A 1 91 ? -6.846 -10.037 8.837 1.00 96.25 91 THR A C 1
ATOM 701 O O . THR A 1 91 ? -7.872 -10.603 8.480 1.00 96.25 91 THR A O 1
ATOM 704 N N . MET A 1 92 ? -6.042 -9.445 7.950 1.00 97.44 92 MET A N 1
ATOM 705 C CA . MET A 1 92 ? -6.310 -9.441 6.509 1.00 97.44 92 MET A CA 1
ATOM 706 C C . MET A 1 92 ? -6.379 -10.856 5.940 1.00 97.44 92 MET A C 1
ATOM 708 O O . MET A 1 92 ? -7.213 -11.105 5.081 1.00 97.44 92 MET A O 1
ATOM 712 N N . ARG A 1 93 ? -5.508 -11.770 6.389 1.00 97.44 93 ARG A N 1
ATOM 713 C CA . ARG A 1 93 ? -5.510 -13.174 5.951 1.00 97.44 93 ARG A CA 1
ATOM 714 C C . ARG A 1 93 ? -6.749 -13.924 6.423 1.00 97.44 93 ARG A C 1
ATOM 716 O O . ARG A 1 93 ? -7.250 -14.762 5.690 1.00 97.44 93 ARG A O 1
ATOM 723 N N . GLU A 1 94 ? -7.228 -13.636 7.626 1.00 97.50 94 GLU A N 1
ATOM 724 C CA . GLU A 1 94 ? -8.454 -14.241 8.155 1.00 97.50 94 GLU A CA 1
ATOM 725 C C . GLU A 1 94 ? -9.694 -13.779 7.378 1.00 97.50 94 GLU A C 1
ATOM 727 O O . GLU A 1 94 ? -10.567 -14.589 7.086 1.00 97.50 94 GLU A O 1
ATOM 732 N N . ILE A 1 95 ? -9.753 -12.496 7.003 1.00 97.81 95 ILE A N 1
ATOM 733 C CA . ILE A 1 95 ? -10.882 -11.925 6.251 1.00 97.81 95 ILE A CA 1
ATOM 734 C C . ILE A 1 95 ? -10.823 -12.311 4.762 1.00 97.81 95 ILE A C 1
ATOM 736 O O . ILE A 1 95 ? -11.860 -12.565 4.152 1.00 97.81 95 ILE A O 1
ATOM 740 N N . TYR A 1 96 ? -9.624 -12.354 4.172 1.00 97.56 96 TYR A N 1
ATOM 741 C CA . TYR A 1 96 ? -9.407 -12.531 2.731 1.00 97.56 96 TYR A CA 1
ATOM 742 C C . TYR A 1 96 ? -8.406 -13.655 2.405 1.00 97.56 96 TYR A C 1
ATOM 744 O O . TYR A 1 96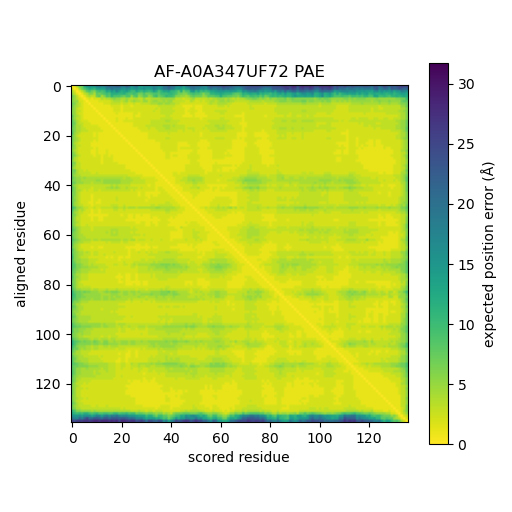 ? -7.398 -13.402 1.740 1.00 97.56 96 TYR A O 1
ATOM 752 N N . PRO A 1 97 ? -8.656 -14.907 2.831 1.00 95.44 97 PRO A N 1
ATOM 753 C CA . PRO A 1 97 ? -7.677 -15.992 2.717 1.00 95.44 97 PRO A CA 1
ATOM 754 C C . PRO A 1 97 ? -7.231 -16.263 1.274 1.00 95.44 97 PRO A C 1
ATOM 756 O O . PRO A 1 97 ? -6.054 -16.541 1.046 1.00 95.44 97 PRO 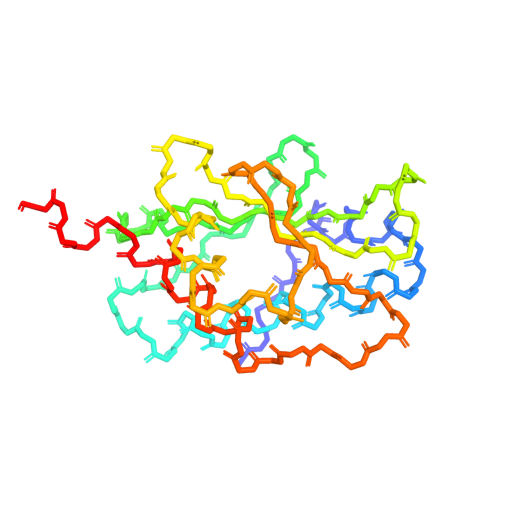A O 1
ATOM 759 N N . ASP A 1 98 ? -8.145 -16.105 0.313 1.00 95.12 98 ASP A N 1
ATOM 760 C CA . ASP A 1 98 ? -7.933 -16.470 -1.092 1.00 95.12 98 ASP A CA 1
ATOM 761 C C . ASP A 1 98 ? -7.753 -15.261 -2.027 1.00 95.12 98 ASP A C 1
ATOM 763 O O . ASP A 1 98 ? -7.467 -15.428 -3.211 1.00 95.12 98 ASP A O 1
ATOM 767 N N . SER A 1 99 ? -7.914 -14.026 -1.530 1.00 94.81 99 SER A N 1
ATOM 768 C CA . SER A 1 99 ? -7.822 -12.824 -2.380 1.00 94.81 99 SER A CA 1
ATOM 769 C C . SER A 1 99 ? -6.383 -12.384 -2.648 1.00 94.81 99 SER A C 1
ATOM 771 O O . SER A 1 99 ? -6.134 -11.639 -3.596 1.00 94.81 99 SER A O 1
ATOM 773 N N . PHE A 1 100 ? -5.430 -12.810 -1.813 1.00 96.31 100 PHE A N 1
ATOM 774 C CA . PHE A 1 100 ? -4.045 -12.357 -1.877 1.00 96.31 100 PHE A CA 1
ATOM 775 C C . PHE A 1 100 ? -3.045 -13.456 -1.539 1.00 96.31 100 PHE A C 1
ATOM 777 O O . PHE A 1 100 ? -3.333 -14.411 -0.825 1.00 96.31 100 PHE A O 1
ATOM 784 N N . THR A 1 101 ? -1.799 -13.253 -1.964 1.00 96.50 101 THR A N 1
ATOM 785 C CA . THR A 1 101 ? -0.663 -13.993 -1.413 1.00 96.50 101 THR A CA 1
ATOM 786 C C . THR A 1 101 ? -0.090 -13.235 -0.222 1.00 96.50 101 THR A C 1
ATOM 788 O O . THR A 1 101 ? 0.258 -12.062 -0.326 1.00 96.50 101 THR A O 1
ATOM 791 N N . TYR A 1 102 ? 0.094 -13.905 0.910 1.00 96.25 102 TYR A N 1
ATOM 792 C CA . TYR A 1 102 ? 0.640 -13.276 2.112 1.00 96.25 102 TYR A CA 1
ATOM 793 C C . TYR A 1 102 ? 2.111 -13.635 2.312 1.00 96.25 102 TYR A C 1
ATOM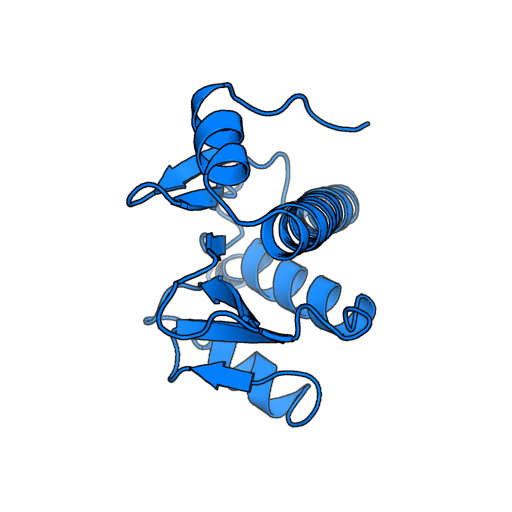 795 O O . TYR A 1 102 ? 2.489 -14.804 2.264 1.00 96.25 102 TYR A O 1
ATOM 803 N N . GLN A 1 103 ? 2.955 -12.641 2.600 1.00 94.69 103 GLN A N 1
ATOM 804 C CA . GLN A 1 103 ? 4.348 -12.877 2.986 1.00 94.69 103 GLN A CA 1
ATOM 805 C C . GLN A 1 103 ? 4.527 -12.634 4.486 1.00 94.69 103 GLN A C 1
ATOM 807 O O . GLN A 1 103 ? 4.680 -11.492 4.933 1.00 94.69 103 GLN A O 1
ATOM 812 N N . GLY A 1 104 ? 4.544 -13.724 5.260 1.00 92.81 104 GLY A N 1
ATOM 813 C CA . GLY A 1 104 ? 4.685 -13.673 6.717 1.00 92.81 104 GLY A CA 1
ATOM 814 C C . GLY A 1 104 ? 3.644 -12.742 7.344 1.00 92.81 104 GLY A C 1
ATOM 815 O O . GLY A 1 104 ? 2.476 -12.777 6.977 1.00 92.81 104 GLY A O 1
ATOM 816 N N . THR A 1 105 ? 4.068 -11.866 8.250 1.00 93.56 105 THR A N 1
ATOM 817 C CA . THR A 1 105 ? 3.200 -10.859 8.892 1.00 93.56 105 THR A CA 1
ATOM 818 C C . THR A 1 105 ? 3.405 -9.448 8.340 1.00 93.56 105 THR A C 1
ATOM 820 O O . THR A 1 105 ? 3.012 -8.470 8.973 1.00 93.56 105 THR A O 1
ATOM 823 N N . ARG A 1 106 ? 4.067 -9.312 7.182 1.00 94.12 106 ARG A N 1
ATOM 824 C CA . ARG A 1 106 ? 4.574 -8.012 6.715 1.00 94.12 106 ARG A CA 1
ATOM 825 C C . ARG A 1 106 ? 4.027 -7.534 5.380 1.00 94.12 106 ARG A C 1
ATOM 827 O O . ARG A 1 106 ? 4.194 -6.353 5.095 1.00 94.12 106 ARG A O 1
ATOM 834 N N . ALA A 1 107 ? 3.452 -8.405 4.549 1.00 96.56 107 ALA A N 1
ATOM 835 C CA . ALA A 1 107 ? 2.996 -7.979 3.232 1.00 96.56 107 ALA A CA 1
ATOM 836 C C . ALA A 1 107 ? 1.795 -8.753 2.695 1.00 96.56 107 ALA A C 1
ATOM 838 O O . ALA A 1 107 ? 1.663 -9.959 2.919 1.00 96.56 107 ALA A O 1
ATOM 839 N N . VAL A 1 108 ? 1.004 -8.021 1.919 1.00 97.75 108 VAL A N 1
ATOM 840 C CA . VAL A 1 108 ? -0.046 -8.511 1.031 1.00 97.75 108 VAL A CA 1
ATOM 841 C C . VAL A 1 108 ? 0.463 -8.353 -0.398 1.00 97.75 108 VAL A C 1
ATOM 843 O O . VAL A 1 108 ? 0.886 -7.265 -0.791 1.00 97.75 108 VAL A O 1
ATOM 846 N N . LEU A 1 109 ? 0.481 -9.446 -1.153 1.00 97.69 109 LEU A N 1
ATOM 847 C CA . LEU A 1 109 ? 0.937 -9.504 -2.534 1.00 97.69 109 LEU A CA 1
ATOM 848 C C . LEU A 1 109 ? -0.252 -9.811 -3.442 1.00 97.69 109 LEU A C 1
ATOM 850 O O . LEU A 1 109 ? -1.091 -10.654 -3.123 1.00 97.69 109 LEU A O 1
ATOM 854 N N . PHE A 1 110 ? -0.274 -9.166 -4.599 1.00 96.81 110 PHE A N 1
ATOM 855 C CA . PHE A 1 110 ? -1.273 -9.366 -5.644 1.00 96.81 110 PHE A CA 1
ATOM 856 C C . PHE A 1 110 ? -0.571 -9.538 -6.986 1.00 96.81 110 PHE A C 1
ATOM 858 O O . PHE A 1 110 ? 0.519 -8.999 -7.210 1.00 96.81 110 PHE A O 1
ATOM 865 N N . ARG A 1 111 ? -1.191 -10.320 -7.866 1.00 96.38 111 ARG A N 1
ATOM 866 C CA . ARG A 1 111 ? -0.656 -10.586 -9.195 1.00 96.38 111 ARG A CA 1
ATOM 867 C C . ARG A 1 111 ? -0.812 -9.364 -10.094 1.00 96.38 111 ARG A C 1
ATOM 869 O O . ARG A 1 111 ? -1.825 -8.676 -10.041 1.00 96.38 111 ARG A O 1
ATOM 876 N N . LEU A 1 112 ? 0.207 -9.098 -10.904 1.00 96.44 112 LEU A N 1
ATOM 877 C CA . LEU A 1 112 ? 0.216 -7.979 -11.850 1.00 96.44 112 LEU A CA 1
ATOM 878 C C . LEU A 1 112 ? -0.522 -8.287 -13.160 1.00 96.44 112 LEU A C 1
ATOM 880 O O . LEU A 1 112 ? -0.884 -7.370 -13.887 1.00 96.44 112 LEU A O 1
ATOM 884 N N . ASP A 1 113 ? -0.716 -9.568 -13.471 1.00 93.50 113 ASP A N 1
ATOM 885 C CA . ASP A 1 113 ? -1.379 -10.068 -14.682 1.00 93.50 113 ASP A CA 1
ATOM 886 C C . ASP A 1 113 ? -2.868 -10.391 -14.466 1.00 93.50 113 ASP A C 1
ATOM 888 O O . ASP A 1 113 ? -3.515 -10.963 -15.342 1.00 93.50 113 ASP A O 1
ATOM 892 N N . GLN A 1 114 ? -3.420 -10.027 -13.306 1.00 93.69 114 GLN A N 1
ATOM 893 C CA . GLN A 1 114 ? -4.816 -10.258 -12.946 1.00 93.69 114 GLN A CA 1
ATOM 894 C C . GLN A 1 114 ? -5.493 -8.959 -12.499 1.00 93.69 114 GLN A C 1
ATOM 896 O O . GLN A 1 114 ? -4.817 -8.036 -12.032 1.00 93.69 114 GLN A O 1
ATOM 901 N N . PRO A 1 115 ? -6.832 -8.871 -12.604 1.00 94.38 115 PRO A N 1
ATOM 902 C CA . PRO A 1 115 ? -7.576 -7.769 -12.016 1.00 94.38 115 PRO A CA 1
ATOM 903 C C . PRO A 1 115 ? -7.279 -7.634 -10.519 1.00 94.38 115 PRO A C 1
ATOM 905 O O . PRO A 1 115 ? -7.294 -8.618 -9.779 1.00 94.38 115 PRO A O 1
ATOM 908 N N . LEU A 1 116 ? -7.037 -6.402 -10.066 1.00 95.31 116 LEU A N 1
ATOM 909 C CA . LEU A 1 116 ? -6.881 -6.122 -8.642 1.00 95.31 116 LEU A CA 1
ATOM 910 C C . LEU A 1 116 ? -8.207 -6.395 -7.911 1.00 95.31 116 LEU A C 1
ATOM 912 O O . LEU A 1 116 ? -9.250 -5.907 -8.358 1.00 95.31 116 LEU A O 1
ATOM 916 N N . PRO A 1 117 ? -8.193 -7.097 -6.763 1.00 95.50 117 PRO A N 1
ATOM 917 C CA . PRO A 1 117 ? -9.372 -7.253 -5.916 1.00 95.50 117 PRO A CA 1
ATOM 918 C C . PRO A 1 117 ? -9.629 -5.942 -5.153 1.00 95.50 117 PRO A C 1
ATOM 920 O O . PRO A 1 117 ? -9.332 -5.829 -3.964 1.00 95.50 117 PRO A O 1
ATOM 923 N N . ASN A 1 118 ? -10.121 -4.922 -5.862 1.00 96.00 118 ASN A N 1
ATOM 924 C CA . ASN A 1 118 ? -10.176 -3.536 -5.384 1.00 96.00 118 ASN A CA 1
ATOM 925 C C . ASN A 1 118 ? -10.916 -3.383 -4.051 1.00 96.00 118 ASN A C 1
ATOM 927 O O . ASN A 1 118 ? -10.406 -2.686 -3.182 1.00 96.00 118 ASN A O 1
ATOM 931 N N . ASP A 1 119 ? -12.044 -4.066 -3.848 1.00 96.81 119 ASP A N 1
ATOM 932 C CA . ASP A 1 119 ? -12.818 -3.961 -2.601 1.00 96.81 119 ASP A CA 1
ATOM 933 C C . ASP A 1 119 ? -12.044 -4.525 -1.403 1.00 96.81 119 ASP A C 1
ATOM 935 O O . ASP A 1 119 ? -11.913 -3.875 -0.364 1.00 96.81 119 ASP A O 1
ATOM 939 N N . ALA A 1 120 ? -11.452 -5.713 -1.566 1.00 97.81 120 ALA A N 1
ATOM 940 C CA . ALA A 1 120 ? -10.623 -6.323 -0.531 1.00 97.81 120 ALA A CA 1
ATOM 941 C C . ALA A 1 120 ? -9.370 -5.477 -0.257 1.00 97.81 120 ALA A C 1
ATOM 943 O O . ALA A 1 120 ? -8.965 -5.309 0.894 1.00 97.81 120 ALA A O 1
ATOM 944 N N . LEU A 1 121 ? -8.772 -4.900 -1.303 1.00 97.75 121 LEU A N 1
ATOM 945 C CA . LEU A 1 121 ? -7.584 -4.062 -1.183 1.00 97.75 121 LEU A CA 1
ATOM 946 C C . LEU A 1 121 ? -7.907 -2.736 -0.486 1.00 97.75 121 LEU A C 1
ATOM 948 O O . LEU A 1 121 ? -7.158 -2.328 0.399 1.00 97.75 121 LEU A O 1
ATOM 952 N N . ALA A 1 122 ? -9.035 -2.106 -0.821 1.00 98.00 122 ALA A N 1
ATOM 953 C CA . ALA A 1 122 ? -9.533 -0.898 -0.173 1.00 98.00 122 ALA A CA 1
ATOM 954 C C . ALA A 1 122 ? -9.786 -1.138 1.317 1.00 98.00 122 ALA A C 1
ATOM 956 O O . ALA A 1 122 ? -9.327 -0.357 2.147 1.00 98.00 122 ALA A O 1
ATOM 957 N N . HIS A 1 123 ? -10.419 -2.258 1.677 1.00 98.00 123 HIS A N 1
ATOM 958 C CA . HIS A 1 123 ? -10.631 -2.602 3.080 1.00 98.00 123 HIS A CA 1
ATOM 959 C C . HIS A 1 123 ? -9.304 -2.863 3.815 1.00 98.00 123 HIS A C 1
ATOM 961 O O . HIS A 1 123 ? -9.103 -2.378 4.928 1.00 98.00 123 HIS A O 1
ATOM 967 N N . CYS A 1 124 ? -8.340 -3.548 3.184 1.00 98.06 124 CYS A N 1
ATOM 968 C CA . CYS A 1 124 ? -6.992 -3.705 3.747 1.00 98.06 124 CYS A CA 1
ATOM 969 C C . CYS A 1 124 ? -6.298 -2.355 3.989 1.00 98.06 124 CYS A C 1
ATOM 971 O O . CYS A 1 124 ? -5.676 -2.143 5.034 1.00 98.06 124 CYS A O 1
ATOM 973 N N . ILE A 1 125 ? -6.405 -1.438 3.028 1.00 98.31 125 ILE A N 1
ATOM 974 C CA . ILE A 1 125 ? -5.871 -0.081 3.134 1.00 98.31 125 ILE A CA 1
ATOM 975 C C . ILE A 1 125 ? -6.548 0.655 4.293 1.00 98.31 125 ILE A C 1
ATOM 977 O O . ILE A 1 125 ? -5.847 1.207 5.137 1.00 98.31 125 ILE A O 1
ATOM 981 N N . GLU A 1 126 ? -7.877 0.630 4.385 1.00 97.75 126 GLU A N 1
ATOM 982 C CA . GLU A 1 126 ? -8.619 1.299 5.455 1.00 97.75 126 GLU A CA 1
ATOM 983 C C . GLU A 1 126 ? -8.216 0.778 6.839 1.00 97.75 126 GLU A C 1
ATOM 985 O O . GLU A 1 126 ? -7.912 1.573 7.734 1.00 97.75 126 GLU A O 1
ATOM 990 N N . MET A 1 127 ? -8.133 -0.546 7.007 1.00 96.94 127 MET A N 1
ATOM 991 C CA . MET A 1 127 ? -7.669 -1.164 8.252 1.00 96.94 127 MET A CA 1
ATOM 992 C C . MET A 1 127 ? -6.274 -0.667 8.638 1.00 96.94 127 MET A C 1
ATOM 994 O O . MET A 1 127 ? -6.019 -0.355 9.802 1.00 96.94 127 MET A O 1
ATOM 998 N N . ALA A 1 128 ? -5.358 -0.560 7.671 1.00 97.69 128 ALA A N 1
ATOM 999 C CA . ALA A 1 128 ? -4.018 -0.050 7.926 1.00 97.69 128 ALA A CA 1
ATOM 1000 C C . ALA A 1 128 ? -4.030 1.443 8.284 1.00 97.69 128 ALA A C 1
ATOM 1002 O O . ALA A 1 128 ? -3.395 1.828 9.266 1.00 97.69 128 ALA A O 1
ATOM 1003 N N . LEU A 1 129 ? -4.787 2.267 7.555 1.00 97.81 129 LEU A N 1
ATOM 1004 C CA . LEU A 1 129 ? -4.893 3.713 7.773 1.00 97.81 129 LEU A CA 1
ATOM 1005 C C . LEU A 1 129 ? -5.646 4.091 9.059 1.00 97.81 129 LEU A C 1
ATOM 1007 O O . LEU A 1 129 ? -5.540 5.227 9.502 1.00 97.81 129 LEU A O 1
ATOM 1011 N N . THR A 1 130 ? -6.348 3.153 9.696 1.00 96.88 130 THR A N 1
ATOM 1012 C CA . THR A 1 130 ? -7.098 3.386 10.946 1.00 96.88 130 THR A CA 1
ATOM 1013 C C . THR A 1 130 ? -6.634 2.525 12.126 1.00 96.88 130 THR A C 1
ATOM 1015 O O . THR A 1 130 ? -7.220 2.580 13.209 1.00 96.88 130 THR A O 1
ATOM 1018 N N . TYR A 1 131 ? -5.550 1.761 11.962 1.00 95.94 131 TYR A N 1
ATOM 1019 C CA . TYR A 1 131 ? -5.072 0.763 12.927 1.00 95.94 131 TYR A CA 1
ATOM 1020 C C . TYR A 1 131 ? -4.865 1.273 14.372 1.00 95.94 131 TYR A C 1
ATOM 1022 O O . TYR A 1 131 ? -4.997 0.509 15.331 1.00 95.94 131 TYR A O 1
ATOM 1030 N N . HIS A 1 132 ? -4.520 2.548 14.560 1.00 93.88 132 HIS A N 1
ATOM 1031 C CA . HIS A 1 132 ? -4.273 3.153 15.875 1.00 93.88 132 HIS A CA 1
ATOM 1032 C C . HIS A 1 132 ? -5.482 3.892 16.456 1.00 93.88 132 HIS A C 1
ATOM 1034 O O . HIS A 1 132 ? -5.422 4.332 17.603 1.00 93.88 132 HIS A O 1
ATOM 1040 N N . ARG A 1 133 ? -6.595 3.989 15.721 1.00 87.12 133 ARG A N 1
ATOM 1041 C CA . ARG A 1 133 ? -7.779 4.754 16.136 1.00 87.12 133 ARG A CA 1
ATOM 1042 C C . ARG A 1 133 ? -8.371 4.277 17.469 1.00 87.12 133 ARG A C 1
ATOM 1044 O O . ARG A 1 133 ? -8.771 5.108 18.276 1.00 87.12 133 ARG A O 1
ATOM 1051 N N . ASN A 1 134 ? -8.360 2.966 17.715 1.00 69.12 134 ASN A N 1
ATOM 1052 C CA . ASN A 1 134 ? -8.918 2.352 18.928 1.00 69.12 134 ASN A CA 1
ATOM 1053 C C . ASN A 1 134 ? -7.865 2.065 20.015 1.00 69.12 134 ASN A C 1
ATOM 1055 O O . ASN A 1 134 ? -8.184 1.425 21.008 1.00 69.12 134 ASN A O 1
ATOM 1059 N N . LYS A 1 135 ? -6.606 2.497 19.837 1.00 62.62 135 LYS A N 1
ATOM 1060 C CA . LYS A 1 135 ? -5.529 2.326 20.836 1.00 62.62 135 LYS A CA 1
ATOM 1061 C C . LYS A 1 135 ? -5.370 3.544 21.755 1.00 62.62 135 LYS A C 1
ATOM 1063 O O . LYS A 1 135 ? -4.267 3.797 22.236 1.00 62.62 135 LYS A O 1
ATOM 1068 N N . ARG A 1 136 ? -6.446 4.310 21.939 1.00 46.50 136 ARG A N 1
ATOM 1069 C CA . ARG A 1 136 ? -6.520 5.372 22.946 1.00 46.50 136 ARG A CA 1
ATOM 1070 C C . ARG A 1 136 ? -6.951 4.801 24.284 1.00 46.50 136 ARG A C 1
ATOM 1072 O O . ARG A 1 136 ? -7.823 3.908 24.264 1.00 46.50 136 ARG A O 1
#

Secondary structure (DSSP, 8-state):
--PPPPHHHHHHHHTS-HHHHHHHHHHHHHHHHHHHH-TTT-SPEEEEETTEEEEE-TTT--SPPEEEEEETTEEEEEEEE--TTSSHHHHHHHH-TTTSEEETTTEEEEETTS---HHHHHHHHHHHHHTTTT--

Nearest PDB structures (foldseek):
  2oc6-assembly2_B  TM=7.686E-01  e=8.622E-04  Bacillus subtilis
  1qz9-assembly1_A-2  TM=4.090E-01  e=1.790E+00  Pseudomonas fluorescens
  5kz5-assembly1_E  TM=5.301E-01  e=4.209E+00  Homo sapiens
  5teh-assembly2_B  TM=3.574E-01  e=7.443E+00  Gallus gallus

Sequence (136 aa):
MILPLPACVKAAFDAFPELARYTLLNVRSLIFQTAAQNPAVGPLTETLKWGEPAYLTEETKSGSTIRMAWKPAKPDHGALFFNCKTTLVNTMREIYPDSFTYQGTRAVLFRLDQPLPNDALAHCIEMALTYHRNKR

Foldseek 3Di:
DPPDDDPLQVVLLVPADPLLSVVVVVLVVLLQVLLVVDVLLPDWDWDDDPSWTWTASVPNNQFWIWTWDDDPVCNQKIKIWTDLPACLLVVLCVVCVPLFDGDRSTITIDGSPDDHPSVSSSVSSNCRSRVCVPVD

InterPro domains:
  IPR014922 YdhG-like domain [PF08818] (23-128)

Solvent-accessible surface area (backbone atoms only — not comparable to full-atom values): 7636 Å² total; per-residue (Å²): 132,87,76,81,75,53,69,71,43,45,53,48,46,67,73,40,58,68,64,55,29,55,53,51,52,51,51,51,51,45,50,55,50,45,33,72,74,34,81,73,25,45,70,68,49,76,42,69,55,99,76,24,43,27,40,32,24,74,82,57,54,12,26,48,53,41,33,42,49,72,47,85,94,45,75,61,35,40,34,43,34,47,59,62,94,48,62,59,46,57,54,46,41,73,78,40,65,85,79,46,49,71,50,82,47,29,29,48,28,42,57,60,92,49,86,75,61,57,70,66,49,41,51,51,48,47,51,36,39,42,60,42,64,81,75,114

Radius of gyration: 13.89 Å; Cα contacts (8 Å, |Δi|>4): 216; chains: 1; bounding box: 28×32×40 Å

pLDDT: mean 94.2, std 8.48, range [44.88, 98.44]

Mean predicted aligned error: 3.24 Å

Organism: NCBI:txid2171755